Protein AF-A0A1V4MEI9-F1 (afdb_monomer_lite)

pLDDT: mean 86.92, std 9.14, range [39.12, 94.69]

Radius of gyration: 16.72 Å; chains: 1; bounding box: 39×23×55 Å

Secondary structure (DSSP, 8-state):
-EESS--SSHHHHHHHHHTTS-TT--S----EE---TTSHHHHHHHHHHHTT-GGGSPTTHHHHHHHTT--SS-HHHHHHHHHHH--SHHHHHHHHHHHHHHHHHHHHHHHHHHHHHHHHHGGGG--

Structure (mmCIF, N/CA/C/O backbone):
data_AF-A0A1V4MEI9-F1
#
_entry.id   AF-A0A1V4MEI9-F1
#
loop_
_atom_site.group_PDB
_atom_site.id
_atom_site.type_symbol
_atom_site.label_atom_id
_atom_site.label_alt_id
_atom_site.label_comp_id
_atom_site.label_asym_id
_atom_site.label_entity_id
_atom_site.label_seq_id
_atom_site.pdbx_PDB_ins_code
_atom_site.Cartn_x
_atom_site.Cartn_y
_atom_site.Cartn_z
_atom_site.occupancy
_atom_site.B_iso_or_equiv
_atom_site.auth_seq_id
_atom_site.auth_comp_id
_atom_site.auth_asym_id
_atom_site.auth_atom_id
_atom_site.pdbx_PDB_model_num
ATOM 1 N N . MET A 1 1 ? -18.440 -3.798 -2.222 1.00 89.50 1 MET A N 1
ATOM 2 C CA . MET A 1 1 ? -17.882 -2.695 -3.038 1.00 89.50 1 MET A CA 1
ATOM 3 C C . MET A 1 1 ? -16.981 -3.279 -4.098 1.00 89.50 1 MET A C 1
ATOM 5 O O . MET A 1 1 ? -16.295 -4.247 -3.810 1.00 89.50 1 MET A O 1
ATOM 9 N N . ILE A 1 2 ? -16.998 -2.709 -5.299 1.00 92.19 2 ILE A N 1
ATOM 10 C CA . ILE A 1 2 ? -16.114 -3.110 -6.394 1.00 92.19 2 ILE A CA 1
ATOM 11 C C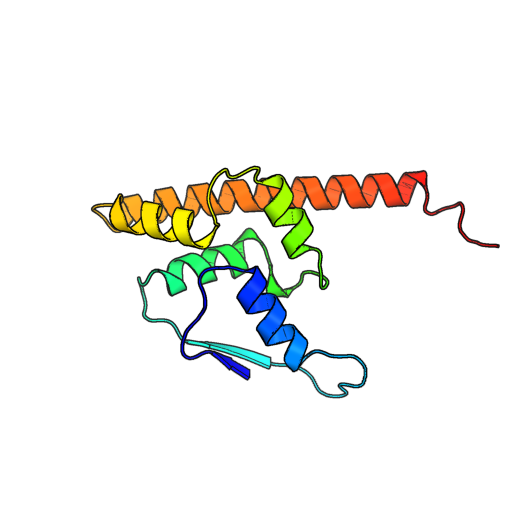 . ILE A 1 2 ? -15.307 -1.875 -6.790 1.00 92.19 2 ILE A C 1
ATOM 13 O O . ILE A 1 2 ? -15.900 -0.849 -7.121 1.00 92.19 2 ILE A O 1
ATOM 17 N N . ASN A 1 3 ? -13.982 -1.962 -6.717 1.00 90.50 3 ASN A N 1
ATOM 18 C CA . ASN A 1 3 ? -13.068 -0.951 -7.236 1.00 90.50 3 ASN A CA 1
ATOM 19 C C . ASN A 1 3 ? -12.655 -1.359 -8.655 1.00 90.50 3 ASN A C 1
ATOM 21 O O . ASN A 1 3 ? -12.015 -2.395 -8.824 1.00 90.50 3 ASN A O 1
ATOM 25 N N . TYR A 1 4 ? -13.039 -0.557 -9.651 1.00 89.50 4 TYR A N 1
ATOM 26 C CA . TYR A 1 4 ? -12.589 -0.714 -11.042 1.00 89.50 4 TYR A CA 1
ATOM 27 C C . TYR A 1 4 ? -11.212 -0.080 -11.272 1.00 89.50 4 TYR A C 1
ATOM 29 O O . TYR A 1 4 ? -10.439 -0.566 -12.087 1.00 89.50 4 TYR A O 1
ATOM 37 N N . ASP A 1 5 ? -10.923 0.990 -10.533 1.00 86.50 5 ASP A N 1
ATOM 38 C CA . ASP A 1 5 ? -9.627 1.643 -10.403 1.00 86.50 5 ASP A CA 1
ATOM 39 C C . ASP A 1 5 ? -9.206 1.608 -8.929 1.00 86.50 5 ASP A C 1
ATOM 41 O O . ASP A 1 5 ? -9.985 1.975 -8.035 1.00 86.50 5 ASP A O 1
ATOM 45 N N . LEU A 1 6 ? -7.976 1.177 -8.653 1.00 86.56 6 LEU A N 1
ATOM 46 C CA . LEU A 1 6 ? -7.422 1.256 -7.308 1.00 86.56 6 LEU A CA 1
ATOM 47 C C . LEU A 1 6 ? -6.497 2.472 -7.200 1.00 86.56 6 LEU A C 1
ATOM 49 O O . LEU A 1 6 ? -5.529 2.569 -7.953 1.00 86.56 6 LEU A O 1
ATOM 53 N N . PRO A 1 7 ? -6.733 3.393 -6.251 1.00 88.69 7 PRO A N 1
ATOM 54 C CA . PRO A 1 7 ? -5.791 4.467 -6.012 1.00 88.69 7 PRO A CA 1
ATOM 55 C C . PRO A 1 7 ? -4.511 3.883 -5.416 1.00 88.69 7 PRO A C 1
ATOM 57 O O . PRO A 1 7 ? -4.563 3.057 -4.510 1.00 88.69 7 PRO A O 1
ATOM 60 N N . TRP A 1 8 ? -3.358 4.358 -5.878 1.00 89.62 8 TRP A N 1
ATOM 61 C CA . TRP A 1 8 ? -2.068 3.844 -5.411 1.00 89.62 8 TRP A CA 1
ATOM 62 C C . TRP A 1 8 ? -1.764 4.225 -3.955 1.00 89.62 8 TRP A C 1
ATOM 64 O O . TRP A 1 8 ? -0.985 3.547 -3.298 1.00 89.62 8 TRP A O 1
ATOM 74 N N . ASN A 1 9 ? -2.396 5.285 -3.431 1.00 89.31 9 ASN A N 1
ATOM 75 C CA . ASN A 1 9 ? -2.242 5.720 -2.042 1.00 89.31 9 ASN A CA 1
ATOM 76 C C . ASN A 1 9 ? -3.168 4.922 -1.089 1.00 89.31 9 ASN A C 1
ATOM 78 O O . ASN A 1 9 ? -4.395 5.067 -1.190 1.00 89.31 9 ASN A O 1
ATOM 82 N N . PRO A 1 10 ? -2.615 4.178 -0.107 1.00 89.19 10 PRO A N 1
ATOM 83 C CA . PRO A 1 10 ? -3.373 3.393 0.873 1.00 89.19 10 PRO A CA 1
ATOM 84 C C . PRO A 1 10 ? -4.429 4.187 1.646 1.00 89.19 10 PRO A C 1
ATOM 86 O O . PRO A 1 10 ? -5.530 3.689 1.874 1.00 89.19 10 PRO A O 1
ATOM 89 N N . MET A 1 11 ? -4.147 5.452 1.974 1.00 89.31 11 MET A N 1
ATOM 90 C CA . MET A 1 11 ? -5.092 6.342 2.661 1.00 89.31 11 MET A CA 1
ATOM 91 C C . MET A 1 11 ? -6.382 6.534 1.873 1.00 89.31 11 MET A C 1
ATOM 93 O O . MET A 1 11 ? -7.478 6.520 2.431 1.00 89.31 11 MET A O 1
ATOM 97 N N . LYS A 1 12 ? -6.279 6.673 0.548 1.00 90.88 12 LYS A N 1
ATOM 98 C CA . LYS A 1 12 ? -7.463 6.820 -0.307 1.00 90.88 12 LYS A CA 1
ATOM 99 C C . LYS A 1 12 ? -8.285 5.530 -0.336 1.00 90.88 12 LYS A C 1
ATOM 101 O O . LYS A 1 12 ? -9.510 5.604 -0.429 1.00 90.88 12 LYS A O 1
ATOM 106 N N . ILE A 1 13 ? -7.637 4.366 -0.246 1.00 89.44 13 ILE A N 1
ATOM 107 C CA . ILE A 1 13 ? -8.318 3.067 -0.168 1.00 89.44 13 ILE A CA 1
ATOM 108 C C . ILE A 1 13 ? -9.070 2.952 1.162 1.00 89.44 13 ILE A C 1
ATOM 110 O O . ILE A 1 13 ? -10.270 2.677 1.152 1.00 89.44 13 ILE A O 1
ATOM 114 N N . GLU A 1 14 ? -8.407 3.232 2.286 1.00 89.00 14 GLU A N 1
ATOM 115 C CA . GLU A 1 14 ? -9.017 3.212 3.622 1.00 89.00 14 GLU A CA 1
ATOM 116 C C . GLU A 1 14 ? -10.246 4.124 3.688 1.00 89.00 14 GLU A C 1
ATOM 118 O O . GLU A 1 14 ? -11.329 3.700 4.090 1.00 89.00 14 GLU A O 1
ATOM 123 N N . GLN A 1 15 ? -10.121 5.354 3.187 1.00 89.25 15 GLN A N 1
ATOM 124 C CA . GLN A 1 15 ? -11.230 6.303 3.134 1.00 89.25 15 GLN A CA 1
ATOM 125 C C . GLN A 1 15 ? -12.401 5.796 2.283 1.00 89.25 15 GLN A C 1
ATOM 127 O O . GLN A 1 15 ? -13.557 6.026 2.643 1.00 89.25 15 GLN A O 1
ATOM 132 N N . ARG A 1 16 ? -12.145 5.106 1.158 1.00 90.81 16 ARG A N 1
ATOM 133 C CA . ARG A 1 16 ? -13.208 4.482 0.345 1.00 90.81 16 ARG A CA 1
ATOM 134 C C . ARG A 1 16 ? -13.922 3.383 1.139 1.00 90.81 16 ARG A C 1
ATOM 136 O O . ARG A 1 16 ? -15.152 3.354 1.143 1.00 90.81 16 ARG A O 1
ATOM 143 N N . ILE A 1 17 ? -13.178 2.534 1.848 1.00 88.62 17 ILE A N 1
ATOM 144 C CA . ILE A 1 17 ? -13.729 1.461 2.692 1.00 88.62 17 ILE A CA 1
ATOM 145 C C . ILE A 1 17 ? -14.554 2.039 3.849 1.00 88.62 17 ILE A C 1
ATOM 147 O O . ILE A 1 17 ? -15.676 1.591 4.092 1.00 88.62 17 ILE A O 1
ATOM 151 N N . GLY A 1 18 ? -14.069 3.097 4.502 1.00 89.06 18 GLY A N 1
ATOM 152 C CA . GLY A 1 18 ? -14.768 3.763 5.604 1.00 89.06 18 GLY A CA 1
ATOM 153 C C . GLY A 1 18 ? -16.142 4.338 5.230 1.00 89.06 18 GLY A C 1
ATOM 154 O O . GLY A 1 18 ? -16.997 4.508 6.096 1.00 89.06 18 GLY A O 1
ATOM 155 N N . ARG A 1 19 ? -16.422 4.580 3.938 1.00 90.62 19 ARG A N 1
ATOM 156 C CA . ARG A 1 19 ? -17.753 5.037 3.482 1.00 90.62 19 ARG A CA 1
ATOM 157 C C . ARG A 1 19 ? -18.839 3.976 3.646 1.00 90.62 19 ARG A C 1
ATOM 159 O O . ARG A 1 19 ? -20.009 4.325 3.802 1.00 90.62 19 ARG A O 1
ATOM 166 N N . ILE A 1 20 ? -18.466 2.699 3.585 1.00 90.19 20 ILE A N 1
ATOM 167 C CA . ILE A 1 20 ? -19.398 1.562 3.638 1.00 90.19 20 ILE A CA 1
ATOM 168 C C . ILE A 1 20 ? -19.254 0.747 4.928 1.00 90.19 20 ILE A C 1
ATOM 170 O O . ILE A 1 20 ? -20.241 0.172 5.394 1.00 90.19 20 ILE A O 1
ATOM 174 N N . HIS A 1 21 ? -18.054 0.732 5.516 1.00 87.75 21 HIS A N 1
ATOM 175 C CA . HIS A 1 21 ? -17.741 0.067 6.774 1.00 87.75 21 HIS A CA 1
ATOM 176 C C . HIS A 1 21 ? -17.781 1.087 7.919 1.00 87.75 21 HIS A C 1
ATOM 178 O O . HIS A 1 21 ? -16.766 1.642 8.328 1.00 87.75 21 HIS A O 1
ATOM 184 N N . ARG A 1 22 ? -18.999 1.383 8.388 1.00 87.56 22 ARG A N 1
ATOM 185 C CA . ARG A 1 22 ? -19.285 2.399 9.415 1.00 87.56 22 ARG A CA 1
ATOM 186 C C . ARG A 1 22 ? -20.125 1.836 10.556 1.00 87.56 22 ARG A C 1
ATOM 188 O O . ARG A 1 22 ? -20.813 0.829 10.385 1.00 87.56 22 ARG A O 1
ATOM 195 N N . ILE A 1 23 ? -20.134 2.543 11.688 1.00 87.00 23 ILE A N 1
ATOM 196 C CA . ILE A 1 23 ? -20.978 2.219 12.847 1.00 87.00 23 ILE A CA 1
ATOM 197 C C . ILE A 1 23 ? -22.443 2.093 12.406 1.00 87.00 23 ILE A C 1
ATOM 199 O O . ILE A 1 23 ? -22.973 2.949 11.695 1.00 87.00 23 ILE A O 1
ATOM 203 N N . GLY A 1 24 ? -23.088 1.003 12.822 1.00 89.56 24 GLY A N 1
ATOM 204 C CA . GLY A 1 24 ? -24.469 0.681 12.461 1.00 89.56 24 GLY A CA 1
ATOM 205 C C . GLY A 1 24 ? -24.624 -0.150 11.184 1.00 89.56 24 GLY A C 1
ATOM 206 O O . GLY A 1 24 ? -25.748 -0.539 10.866 1.00 89.56 24 GLY A O 1
ATOM 207 N N . GLN A 1 25 ? -23.535 -0.466 10.474 1.00 89.69 25 GLN A N 1
ATOM 208 C CA . GLN A 1 25 ? -23.548 -1.506 9.446 1.00 89.69 25 GLN A CA 1
ATOM 209 C C . GLN A 1 25 ? -23.796 -2.874 10.101 1.00 89.69 25 GLN A C 1
ATOM 211 O O . GLN A 1 25 ? -23.136 -3.225 11.074 1.00 89.69 25 GLN A O 1
ATOM 216 N N . LYS A 1 26 ? -24.764 -3.634 9.580 1.00 92.69 26 LYS A N 1
ATOM 217 C CA . LYS A 1 26 ? -25.190 -4.934 10.138 1.00 92.69 26 LYS A CA 1
ATOM 218 C C . LYS A 1 26 ? -24.809 -6.126 9.264 1.00 92.69 26 LYS A C 1
ATOM 220 O O . LYS A 1 26 ? -24.981 -7.264 9.687 1.00 92.69 26 LYS A O 1
ATOM 225 N N . HIS A 1 27 ? -24.339 -5.864 8.050 1.00 92.19 27 HIS A N 1
ATOM 226 C CA . HIS A 1 27 ? -23.974 -6.885 7.080 1.00 92.19 27 HIS A CA 1
ATOM 227 C C . HIS A 1 27 ? -22.467 -6.909 6.856 1.00 92.19 27 HIS A C 1
ATOM 229 O O . HIS A 1 27 ? -21.790 -5.889 6.997 1.00 92.19 27 HIS A O 1
ATOM 235 N N . GLU A 1 28 ? -21.967 -8.078 6.471 1.00 89.38 28 GLU A N 1
ATOM 236 C CA . GLU A 1 28 ? -20.576 -8.250 6.079 1.00 89.38 28 GLU A CA 1
ATOM 237 C C . GLU A 1 28 ? -20.242 -7.368 4.867 1.00 89.38 28 GLU A C 1
ATOM 239 O O . GLU A 1 28 ? -21.004 -7.275 3.899 1.00 89.38 28 GLU A O 1
ATOM 244 N N . VAL A 1 29 ? -19.098 -6.687 4.933 1.00 88.56 29 VAL A N 1
ATOM 245 C CA . VAL A 1 29 ? -18.626 -5.795 3.874 1.00 88.56 29 VAL A CA 1
ATOM 246 C C . VAL A 1 29 ? -17.601 -6.537 3.025 1.00 88.56 29 VAL A C 1
ATOM 248 O O . VAL A 1 29 ? -16.450 -6.679 3.418 1.00 88.56 29 VAL A O 1
ATOM 251 N N . SER A 1 30 ? -17.994 -6.957 1.823 1.00 90.06 30 SER A N 1
ATOM 252 C CA . SER A 1 30 ? -17.063 -7.540 0.847 1.00 90.06 30 SER A CA 1
ATOM 253 C C . SER A 1 30 ? -16.499 -6.470 -0.092 1.00 90.06 30 SER A C 1
ATOM 255 O O . SER A 1 30 ? -17.243 -5.625 -0.613 1.00 90.06 30 SER A O 1
ATOM 257 N N . ILE A 1 31 ? -15.191 -6.510 -0.344 1.00 88.69 31 ILE A N 1
ATOM 258 C CA . ILE A 1 31 ? -14.477 -5.582 -1.230 1.00 88.69 31 ILE A CA 1
ATOM 259 C C . ILE A 1 31 ? -13.799 -6.390 -2.334 1.00 88.69 31 ILE A C 1
ATOM 261 O O . ILE A 1 31 ? -13.041 -7.310 -2.054 1.00 88.69 31 ILE A O 1
ATOM 265 N N . PHE A 1 32 ? -14.056 -6.019 -3.584 1.00 90.19 32 PHE A N 1
ATOM 266 C CA . PHE A 1 32 ? -13.433 -6.613 -4.760 1.00 90.19 32 PHE A CA 1
ATOM 267 C C . PHE A 1 32 ? -12.598 -5.543 -5.459 1.00 90.19 32 PHE A C 1
ATOM 269 O O . PHE A 1 32 ? -13.124 -4.480 -5.792 1.00 90.19 32 PHE A O 1
ATOM 276 N N . ASN A 1 33 ? -11.311 -5.808 -5.673 1.00 89.38 33 ASN A N 1
ATOM 277 C CA . ASN A 1 33 ? -10.415 -4.923 -6.414 1.00 89.38 33 ASN A CA 1
ATOM 278 C C . ASN A 1 33 ? -10.131 -5.545 -7.778 1.00 89.38 33 ASN A C 1
ATOM 280 O O . ASN A 1 33 ? -9.675 -6.683 -7.848 1.00 89.38 33 ASN A O 1
ATOM 284 N N . LEU A 1 34 ? -10.427 -4.809 -8.844 1.00 91.06 34 LEU A N 1
ATOM 285 C CA . LEU A 1 34 ? -10.099 -5.200 -10.206 1.00 91.06 34 LEU A CA 1
ATOM 286 C C . LEU A 1 34 ? -8.836 -4.448 -10.625 1.00 91.06 34 LEU A C 1
ATOM 288 O O . LEU A 1 34 ? -8.772 -3.226 -10.513 1.00 91.06 34 LEU A O 1
ATOM 292 N N . CYS A 1 35 ? -7.836 -5.181 -11.099 1.00 90.81 35 CYS A N 1
ATOM 293 C CA . CYS A 1 35 ? -6.602 -4.635 -11.652 1.00 90.81 35 CYS A CA 1
ATOM 294 C C . CYS A 1 35 ? -6.200 -5.428 -12.898 1.00 90.81 35 CYS A C 1
ATOM 296 O O . CYS A 1 35 ? -6.593 -6.585 -13.070 1.00 90.81 35 CYS A O 1
ATOM 298 N N . ALA A 1 36 ? -5.432 -4.795 -13.784 1.00 91.75 36 ALA A N 1
ATOM 299 C CA . ALA A 1 36 ? -4.826 -5.493 -14.907 1.00 91.75 36 ALA A CA 1
ATOM 300 C C . ALA A 1 36 ? -3.544 -6.183 -14.428 1.00 91.75 36 ALA A C 1
ATOM 302 O O . ALA A 1 36 ? -2.736 -5.571 -13.735 1.00 91.75 36 ALA A O 1
ATOM 303 N N . ALA A 1 37 ? -3.356 -7.451 -14.795 1.00 91.25 37 ALA A N 1
ATOM 304 C CA . ALA A 1 37 ? -2.163 -8.196 -14.407 1.00 91.25 37 ALA A CA 1
ATOM 305 C C . ALA A 1 37 ? -0.891 -7.477 -14.881 1.00 91.25 37 ALA A C 1
ATOM 307 O O . ALA A 1 37 ? -0.807 -7.040 -16.032 1.00 91.25 37 ALA A O 1
ATOM 308 N N . GLY A 1 38 ? 0.085 -7.356 -13.984 1.00 89.50 38 GLY A N 1
ATOM 309 C CA . GLY A 1 38 ? 1.338 -6.658 -14.240 1.00 89.50 38 GLY A CA 1
ATOM 310 C C . GLY A 1 38 ? 1.228 -5.134 -14.290 1.00 89.50 38 GLY A C 1
ATOM 311 O O . GLY A 1 38 ? 2.208 -4.512 -14.677 1.00 89.50 38 GLY A O 1
ATOM 312 N N . SER A 1 39 ? 0.094 -4.515 -13.929 1.00 92.19 39 SER A N 1
ATOM 313 C CA . SER A 1 39 ? -0.021 -3.052 -13.799 1.00 92.19 39 SER A CA 1
ATOM 314 C C . SER A 1 39 ? 0.500 -2.545 -12.451 1.00 92.19 39 SER A C 1
ATOM 316 O O . SER A 1 39 ? 0.737 -3.326 -11.531 1.00 92.19 39 SER A O 1
ATOM 318 N N . ILE A 1 40 ? 0.640 -1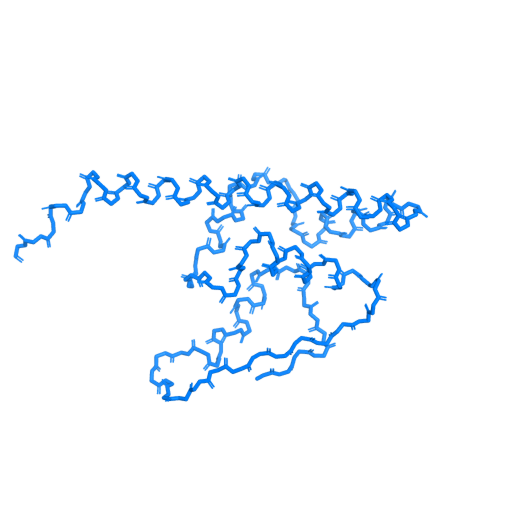.222 -12.300 1.00 92.94 40 ILE A N 1
ATOM 319 C CA . ILE A 1 40 ? 1.021 -0.592 -11.021 1.00 92.94 40 ILE A CA 1
ATOM 320 C C . ILE A 1 40 ? 0.084 -1.046 -9.895 1.00 92.94 40 ILE A C 1
ATOM 322 O O . ILE A 1 40 ? 0.539 -1.399 -8.809 1.00 92.94 40 ILE A O 1
ATOM 326 N N . GLU A 1 41 ? -1.223 -1.071 -10.159 1.00 92.44 41 GLU A N 1
ATOM 327 C CA . GLU A 1 41 ? -2.243 -1.479 -9.194 1.00 92.44 41 GLU A CA 1
ATOM 328 C C . GLU A 1 41 ? -2.057 -2.924 -8.724 1.00 92.44 41 GLU A C 1
ATOM 330 O O . GLU A 1 41 ? -2.281 -3.192 -7.547 1.00 92.44 41 GLU A O 1
ATOM 335 N N . ASP A 1 42 ? -1.625 -3.832 -9.604 1.00 92.19 42 ASP A N 1
ATOM 336 C CA . ASP A 1 42 ? -1.357 -5.236 -9.266 1.00 92.19 42 ASP A CA 1
ATOM 337 C C . ASP A 1 42 ? -0.202 -5.348 -8.255 1.00 92.19 42 ASP A C 1
ATOM 339 O O . ASP A 1 42 ? -0.352 -5.943 -7.185 1.00 92.19 42 ASP A O 1
ATOM 343 N N . TYR A 1 43 ? 0.915 -4.653 -8.510 1.00 92.00 43 TYR A N 1
ATOM 344 C CA . TYR A 1 43 ? 2.043 -4.594 -7.568 1.00 92.00 43 TYR A CA 1
ATOM 345 C C . TYR A 1 43 ? 1.659 -3.950 -6.229 1.00 92.00 43 TYR A C 1
ATOM 347 O O . TYR A 1 43 ? 2.090 -4.406 -5.165 1.00 92.00 43 TYR A O 1
ATOM 355 N N . ILE A 1 44 ? 0.845 -2.890 -6.260 1.00 90.75 44 ILE A N 1
ATOM 356 C CA . ILE A 1 44 ? 0.348 -2.243 -5.043 1.00 90.75 44 ILE A CA 1
ATOM 357 C C . ILE A 1 44 ? -0.547 -3.188 -4.254 1.00 90.75 44 ILE A C 1
ATOM 359 O O . ILE A 1 44 ? -0.333 -3.347 -3.052 1.00 90.75 44 ILE A O 1
ATOM 363 N N . LEU A 1 45 ? -1.508 -3.846 -4.902 1.00 90.19 45 LEU A N 1
ATOM 364 C CA . LEU A 1 45 ? -2.377 -4.813 -4.241 1.00 90.19 45 LEU A CA 1
ATOM 365 C C . LEU A 1 45 ? -1.570 -5.927 -3.596 1.00 90.19 45 LEU A C 1
ATOM 367 O O . LEU A 1 45 ? -1.819 -6.237 -2.435 1.00 90.19 45 LEU A O 1
ATOM 371 N N . GLU A 1 46 ? -0.565 -6.463 -4.288 1.00 89.38 46 GLU A N 1
ATOM 372 C CA . GLU A 1 46 ? 0.280 -7.508 -3.722 1.00 89.38 46 GLU A CA 1
ATOM 373 C C . GLU A 1 46 ? 0.994 -7.045 -2.441 1.00 89.38 46 GLU A C 1
ATOM 375 O O . GLU A 1 46 ? 1.062 -7.791 -1.460 1.00 89.38 46 GLU A O 1
ATOM 380 N N . ILE A 1 47 ? 1.504 -5.810 -2.406 1.00 88.62 47 ILE A N 1
ATOM 381 C CA . ILE A 1 47 ? 2.143 -5.257 -1.206 1.00 88.62 47 ILE A CA 1
ATOM 382 C C . ILE A 1 47 ? 1.125 -5.053 -0.081 1.00 88.62 47 ILE A C 1
ATOM 384 O O . ILE A 1 47 ? 1.372 -5.475 1.055 1.00 88.62 47 ILE A O 1
ATOM 388 N N . LEU A 1 48 ? 0.013 -4.376 -0.372 1.00 85.75 48 LEU A N 1
ATOM 389 C CA . LEU A 1 48 ? -0.977 -3.998 0.638 1.00 85.75 48 LEU A CA 1
ATOM 390 C C . LEU A 1 48 ? -1.661 -5.223 1.243 1.00 85.75 48 LEU A C 1
ATOM 392 O O . LEU A 1 48 ? -1.855 -5.265 2.458 1.00 85.75 48 LEU A O 1
ATOM 396 N N . ASP A 1 49 ? -1.953 -6.223 0.416 1.00 86.25 49 ASP A N 1
ATOM 397 C CA . ASP A 1 49 ? -2.504 -7.505 0.835 1.00 86.25 49 ASP A CA 1
ATOM 398 C C . ASP A 1 49 ? -1.440 -8.341 1.559 1.00 86.25 49 ASP A C 1
ATOM 400 O O . ASP A 1 49 ? -1.481 -8.482 2.777 1.00 86.25 49 ASP A O 1
ATOM 404 N N . ARG A 1 50 ? -0.402 -8.812 0.856 1.00 79.06 50 ARG A N 1
ATOM 405 C CA . ARG A 1 50 ? 0.494 -9.860 1.380 1.00 79.06 50 ARG A CA 1
ATOM 406 C C . ARG A 1 50 ? 1.522 -9.388 2.397 1.00 79.06 50 ARG A C 1
ATOM 408 O O . ARG A 1 50 ? 2.075 -10.211 3.130 1.00 79.06 50 ARG A O 1
ATOM 415 N N . LYS A 1 51 ? 1.920 -8.112 2.371 1.00 75.31 51 LYS A N 1
ATOM 416 C CA . LYS A 1 51 ? 3.003 -7.608 3.241 1.00 75.31 51 LYS A CA 1
ATOM 417 C C . LYS A 1 51 ? 2.482 -6.800 4.407 1.00 75.31 51 LYS A C 1
ATOM 419 O O . LYS A 1 51 ? 3.092 -6.841 5.473 1.00 75.31 51 LYS A O 1
ATOM 424 N N . ILE A 1 52 ? 1.394 -6.068 4.213 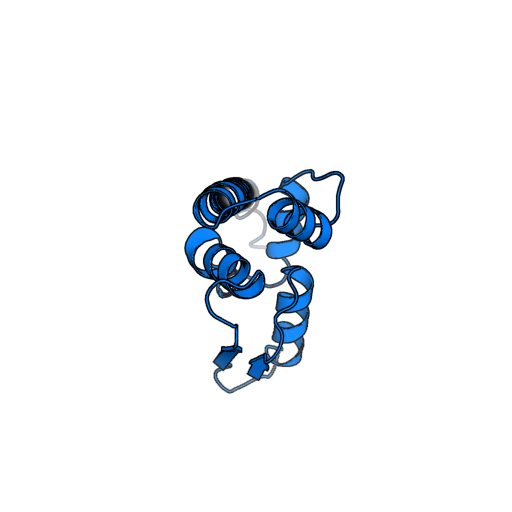1.00 76.88 52 ILE A N 1
ATOM 425 C CA . ILE A 1 52 ? 0.874 -5.159 5.233 1.00 76.88 52 ILE A CA 1
ATOM 426 C C . ILE A 1 52 ? -0.375 -5.731 5.896 1.00 76.88 52 ILE A C 1
ATOM 428 O O . ILE A 1 52 ? -0.646 -5.336 7.029 1.00 76.88 52 ILE A O 1
ATOM 432 N N . ASN A 1 53 ? -1.071 -6.696 5.277 1.00 82.56 53 ASN A N 1
ATOM 433 C CA . ASN A 1 53 ? -2.432 -7.082 5.662 1.00 82.56 53 ASN A CA 1
ATOM 434 C C . ASN A 1 53 ? -3.277 -5.829 5.910 1.00 82.56 53 ASN A C 1
ATOM 436 O O . ASN A 1 53 ? -3.959 -5.699 6.922 1.00 82.56 53 ASN A O 1
ATOM 440 N N . MET A 1 54 ? -3.160 -4.849 5.012 1.00 80.06 54 MET A N 1
ATOM 441 C CA . MET A 1 54 ? -3.725 -3.521 5.227 1.00 80.06 54 MET A CA 1
ATOM 442 C C . MET A 1 54 ? -5.237 -3.593 5.467 1.00 80.06 54 MET A C 1
ATOM 444 O O . MET A 1 54 ? -5.774 -2.823 6.254 1.00 80.06 54 MET A O 1
ATOM 448 N N . PHE A 1 55 ? -5.915 -4.537 4.814 1.00 70.88 55 PHE A N 1
ATOM 449 C CA . PHE A 1 55 ? -7.356 -4.733 4.938 1.00 70.88 55 PHE A CA 1
ATOM 450 C C . PHE A 1 55 ? -7.799 -5.287 6.304 1.00 70.88 55 PHE A C 1
ATOM 452 O O . PHE A 1 55 ? -8.988 -5.241 6.603 1.00 70.88 55 PHE A O 1
ATOM 459 N N . GLU A 1 56 ? -6.870 -5.773 7.132 1.00 75.75 56 GLU A N 1
ATOM 460 C CA . GLU A 1 56 ? -7.128 -6.241 8.502 1.00 75.75 56 GLU A CA 1
ATOM 461 C C . GLU A 1 56 ? -6.815 -5.171 9.563 1.00 75.75 56 GLU A C 1
ATOM 463 O O . GLU A 1 56 ? -7.113 -5.369 10.740 1.00 75.75 56 GLU A O 1
ATOM 468 N N . LEU A 1 57 ? -6.204 -4.048 9.170 1.00 76.31 57 LEU A N 1
ATOM 469 C CA . LEU A 1 57 ? -5.834 -2.980 10.096 1.00 76.31 57 LEU A CA 1
ATOM 470 C C . LEU A 1 57 ? -7.062 -2.221 10.606 1.00 76.31 57 LEU A C 1
ATOM 472 O O . LEU A 1 57 ? -8.057 -2.040 9.897 1.00 76.31 57 LEU A O 1
ATOM 476 N N . VAL A 1 58 ? -6.967 -1.728 11.842 1.00 75.88 58 VAL A N 1
ATOM 477 C CA . VAL A 1 58 ? -7.989 -0.840 12.404 1.00 75.88 58 VAL A CA 1
ATOM 478 C C . VAL A 1 58 ? -7.890 0.531 11.727 1.00 75.88 58 VAL A C 1
ATOM 480 O O . VAL A 1 58 ? -6.805 0.989 11.366 1.00 75.88 58 VAL A O 1
ATOM 483 N N . ILE A 1 59 ? -9.036 1.202 11.569 1.00 76.12 59 ILE A N 1
ATOM 484 C CA . ILE A 1 59 ? -9.105 2.546 10.979 1.00 76.12 59 ILE A CA 1
ATOM 485 C C . ILE A 1 59 ? -8.137 3.493 11.705 1.00 76.12 59 ILE A C 1
ATOM 487 O O . ILE A 1 59 ? -8.181 3.616 12.929 1.00 76.12 59 ILE A O 1
ATOM 491 N N . GLY A 1 60 ? -7.294 4.182 10.933 1.00 80.12 60 GLY A N 1
ATOM 492 C CA . GLY A 1 60 ? -6.300 5.144 11.413 1.00 80.12 60 GLY A CA 1
ATOM 493 C C . GLY A 1 60 ? -4.911 4.550 11.666 1.00 80.12 60 GLY A C 1
ATOM 494 O O . GLY A 1 60 ? -3.932 5.294 11.727 1.00 80.12 60 GLY A O 1
ATOM 495 N N . GLU A 1 61 ? -4.768 3.224 11.745 1.00 87.38 61 GLU A N 1
ATOM 496 C CA . GLU A 1 61 ? -3.448 2.597 11.899 1.00 87.38 61 GLU A CA 1
ATOM 497 C C . GLU A 1 61 ? -2.583 2.786 10.650 1.00 87.38 61 GLU A C 1
ATOM 499 O O . GLU A 1 61 ? -1.362 2.909 10.754 1.00 87.38 61 GLU A O 1
ATOM 504 N N . ILE A 1 62 ? -3.202 2.869 9.468 1.00 87.69 62 ILE A N 1
ATOM 505 C CA . ILE A 1 62 ? -2.480 3.049 8.205 1.00 87.69 62 ILE A CA 1
ATOM 506 C C . ILE A 1 62 ? -1.734 4.391 8.203 1.00 87.69 62 ILE A C 1
ATOM 508 O O . ILE A 1 62 ? -0.575 4.428 7.793 1.00 87.69 62 ILE A O 1
ATOM 512 N N . ASP A 1 63 ? -2.329 5.469 8.720 1.00 88.19 63 ASP A N 1
ATOM 513 C CA . ASP A 1 63 ? -1.680 6.787 8.788 1.00 88.19 63 ASP A CA 1
ATOM 514 C C . ASP A 1 63 ? -0.438 6.746 9.691 1.00 88.19 63 ASP A C 1
ATOM 516 O O . ASP A 1 63 ? 0.658 7.162 9.310 1.00 88.19 63 ASP A O 1
ATOM 520 N N . MET A 1 64 ? -0.562 6.094 10.851 1.00 88.88 64 MET A N 1
ATOM 521 C CA . MET A 1 64 ? 0.546 5.901 11.793 1.00 88.88 64 MET A CA 1
ATOM 522 C C . MET A 1 64 ? 1.687 5.064 11.201 1.00 88.88 64 MET A C 1
ATOM 524 O O . MET A 1 64 ? 2.861 5.281 11.521 1.00 88.88 64 MET A O 1
ATOM 528 N N . ILE A 1 65 ? 1.363 4.094 10.344 1.00 88.94 65 ILE A N 1
ATOM 529 C CA . ILE A 1 65 ? 2.349 3.271 9.637 1.00 88.94 65 ILE A CA 1
ATOM 530 C C . ILE A 1 65 ? 3.050 4.092 8.556 1.00 88.94 65 ILE A C 1
ATOM 532 O O . ILE A 1 65 ? 4.281 4.076 8.487 1.00 88.94 65 ILE A O 1
ATOM 536 N N . LEU A 1 66 ? 2.297 4.825 7.733 1.00 88.00 66 LEU A N 1
ATOM 537 C CA . LEU A 1 66 ? 2.861 5.657 6.671 1.00 88.00 66 LEU A CA 1
ATOM 538 C C . LEU A 1 66 ? 3.739 6.777 7.242 1.00 88.00 66 LEU A C 1
ATOM 540 O O . LEU A 1 66 ? 4.856 6.971 6.763 1.00 88.00 66 LEU A O 1
ATOM 544 N N . GLY A 1 67 ? 3.326 7.424 8.336 1.00 87.56 67 GLY A N 1
ATOM 545 C CA . GLY A 1 67 ? 4.129 8.441 9.024 1.00 87.56 67 GLY A CA 1
ATOM 546 C C . GLY A 1 67 ? 5.493 7.930 9.514 1.00 87.56 67 GLY A C 1
ATOM 547 O O . GLY A 1 67 ? 6.462 8.688 9.594 1.00 87.56 67 GLY A O 1
ATOM 548 N N . ARG A 1 68 ? 5.630 6.622 9.781 1.00 87.88 68 ARG A N 1
ATOM 549 C CA . ARG A 1 68 ? 6.909 6.001 10.174 1.00 87.88 68 ARG A CA 1
ATOM 550 C C . ARG A 1 68 ? 7.865 5.756 9.011 1.00 87.88 68 ARG A C 1
ATOM 552 O O . ARG A 1 68 ? 9.047 5.523 9.267 1.00 87.88 68 ARG A O 1
ATOM 559 N N . LEU A 1 69 ? 7.402 5.805 7.762 1.00 83.94 69 LEU A N 1
ATOM 560 C CA . LEU A 1 69 ? 8.284 5.648 6.604 1.00 83.94 69 LEU A CA 1
ATOM 561 C C . LEU A 1 69 ? 9.233 6.834 6.405 1.00 83.94 69 LEU A C 1
ATOM 563 O O . LEU A 1 69 ? 10.258 6.644 5.749 1.00 83.94 69 LEU A O 1
ATOM 567 N N . LYS A 1 70 ? 8.928 8.004 6.998 1.00 71.19 70 LYS A N 1
ATOM 568 C CA . LYS A 1 70 ? 9.702 9.252 6.863 1.00 71.19 70 LYS A CA 1
ATOM 569 C C . LYS A 1 70 ? 10.089 9.535 5.405 1.00 71.19 70 LYS A C 1
ATOM 571 O O . LYS A 1 70 ? 11.255 9.796 5.116 1.00 71.19 70 LYS A O 1
ATOM 576 N N . GLU A 1 71 ? 9.140 9.406 4.481 1.00 74.06 71 GLU A N 1
ATOM 577 C CA . GLU A 1 71 ? 9.393 9.773 3.088 1.00 74.06 71 GLU A CA 1
ATOM 578 C C . GLU A 1 71 ? 9.29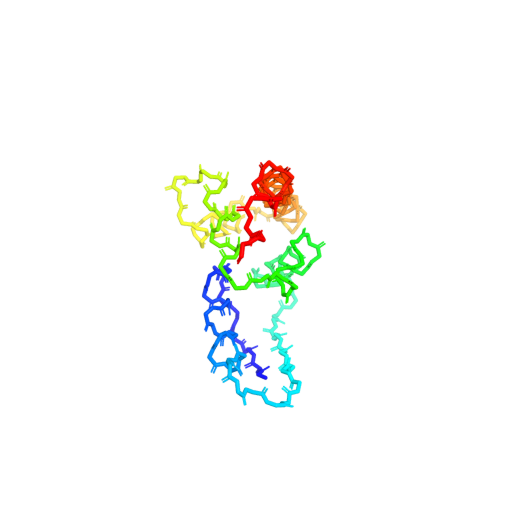5 11.288 2.919 1.00 74.06 71 GLU A C 1
ATOM 580 O O . GLU A 1 71 ? 8.420 11.928 3.498 1.00 74.06 71 GLU A O 1
ATOM 585 N N . GLU A 1 72 ? 10.200 11.854 2.123 1.00 71.81 72 GLU A N 1
ATOM 586 C CA . GLU A 1 72 ? 10.123 13.261 1.711 1.00 71.81 72 GLU A CA 1
ATOM 587 C C . GLU A 1 72 ? 9.041 13.484 0.643 1.00 71.81 72 GLU A C 1
ATOM 589 O O . GLU A 1 72 ? 8.576 14.607 0.461 1.00 71.81 72 GLU A O 1
ATOM 594 N N . LYS A 1 73 ? 8.634 12.411 -0.047 1.00 81.88 73 LYS A N 1
ATOM 595 C CA . LYS A 1 73 ? 7.676 12.411 -1.155 1.00 81.88 73 LYS A CA 1
ATOM 596 C C . LYS A 1 73 ? 6.340 11.789 -0.754 1.00 81.88 73 LYS A C 1
ATOM 598 O O . LYS A 1 73 ? 6.271 10.990 0.181 1.00 81.88 73 LYS A O 1
ATOM 603 N N . ASP A 1 74 ? 5.281 12.132 -1.491 1.00 87.81 74 ASP A N 1
ATOM 604 C CA . ASP A 1 74 ? 3.991 11.441 -1.368 1.00 87.81 74 ASP A CA 1
ATOM 605 C C . ASP A 1 74 ? 4.126 9.977 -1.804 1.00 87.81 74 ASP A C 1
ATOM 607 O O . ASP A 1 74 ? 4.835 9.658 -2.758 1.00 87.81 74 ASP A O 1
ATOM 611 N N . PHE A 1 75 ? 3.372 9.087 -1.156 1.00 88.94 75 PHE A N 1
ATOM 612 C CA . PHE A 1 75 ? 3.399 7.659 -1.470 1.00 88.94 75 PHE A CA 1
ATOM 613 C C . PHE A 1 75 ? 3.123 7.374 -2.954 1.00 88.94 75 PHE A C 1
ATOM 615 O O . PHE A 1 75 ? 3.757 6.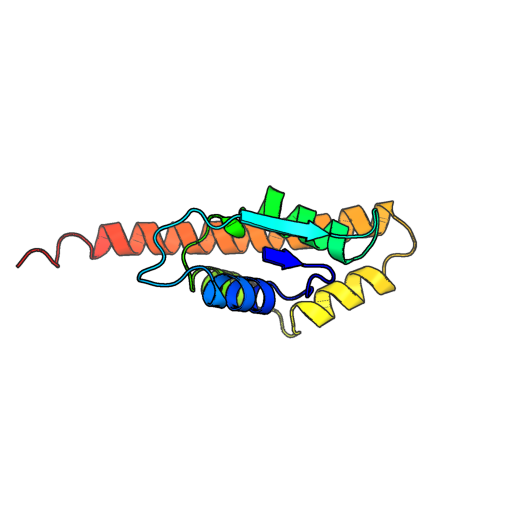508 -3.550 1.00 88.94 75 PHE A O 1
ATOM 622 N N . SER A 1 76 ? 2.188 8.106 -3.569 1.00 91.50 76 SER A N 1
ATOM 623 C CA . SER A 1 76 ? 1.842 7.919 -4.983 1.00 91.50 76 SER A CA 1
ATOM 624 C C . SER A 1 76 ? 3.002 8.306 -5.903 1.00 91.50 76 SER A C 1
ATOM 626 O O . SER A 1 76 ? 3.177 7.678 -6.943 1.00 91.50 76 SER A O 1
ATOM 628 N N . GLU A 1 77 ? 3.792 9.313 -5.517 1.00 91.56 77 GLU A N 1
ATOM 629 C CA . GLU A 1 77 ? 4.984 9.748 -6.250 1.00 91.56 77 GLU A CA 1
ATOM 630 C C . GLU A 1 77 ? 6.089 8.694 -6.149 1.00 91.56 77 GLU A C 1
ATOM 632 O O . GLU A 1 77 ? 6.617 8.272 -7.169 1.00 91.56 77 GLU A O 1
ATOM 637 N N . THR A 1 78 ? 6.348 8.161 -4.951 1.00 91.81 78 THR A N 1
ATOM 638 C CA . THR A 1 78 ? 7.299 7.052 -4.758 1.00 91.81 78 THR A CA 1
ATOM 639 C C . THR A 1 78 ? 6.948 5.837 -5.623 1.00 91.81 78 THR A C 1
ATOM 641 O O . THR A 1 78 ? 7.823 5.202 -6.211 1.00 91.81 78 THR A O 1
ATOM 644 N N . VAL A 1 79 ? 5.661 5.497 -5.714 1.00 93.25 79 VAL A N 1
ATOM 645 C CA . VAL A 1 79 ? 5.170 4.391 -6.549 1.00 93.25 79 VAL A CA 1
ATOM 646 C C . VAL A 1 79 ? 5.360 4.679 -8.036 1.00 93.25 79 VAL A C 1
ATOM 648 O O . VAL A 1 79 ? 5.779 3.792 -8.782 1.00 93.25 79 VAL A O 1
ATOM 651 N N . TYR A 1 80 ? 5.063 5.907 -8.459 1.00 93.56 80 TYR A N 1
ATOM 652 C CA . TYR A 1 80 ? 5.246 6.345 -9.838 1.00 93.56 80 TYR A CA 1
ATOM 653 C C . TYR A 1 80 ? 6.721 6.312 -10.254 1.00 93.56 80 TYR A C 1
ATOM 655 O O . TYR A 1 80 ? 7.041 5.760 -11.305 1.00 93.56 80 TYR A O 1
ATOM 663 N N . ASP A 1 81 ? 7.614 6.822 -9.406 1.00 93.31 81 ASP A N 1
ATOM 664 C CA . ASP A 1 81 ? 9.059 6.833 -9.644 1.00 93.31 81 ASP A CA 1
ATOM 665 C C . ASP A 1 81 ? 9.596 5.403 -9.786 1.00 93.31 81 ASP A C 1
ATOM 667 O O . ASP A 1 81 ? 10.255 5.083 -10.771 1.00 93.31 81 ASP A O 1
ATOM 671 N N . ILE A 1 82 ? 9.220 4.494 -8.873 1.00 93.94 82 ILE A N 1
ATOM 672 C CA . ILE A 1 82 ? 9.585 3.070 -8.975 1.00 93.94 82 ILE A CA 1
ATOM 673 C C . ILE A 1 82 ? 9.158 2.486 -10.324 1.00 93.94 82 ILE A C 1
ATOM 675 O O . ILE A 1 82 ? 9.909 1.719 -10.931 1.00 93.94 82 ILE A O 1
ATOM 679 N N . TRP A 1 83 ? 7.949 2.811 -10.777 1.00 94.19 83 TRP A N 1
ATOM 680 C CA . TRP A 1 83 ? 7.420 2.288 -12.028 1.00 94.19 83 TRP A CA 1
ATOM 681 C C . TRP A 1 83 ? 8.186 2.803 -13.250 1.00 94.19 83 TRP A C 1
ATOM 683 O O . TRP A 1 83 ? 8.517 2.011 -14.132 1.00 94.19 83 TRP A O 1
ATOM 693 N N . ILE A 1 84 ? 8.470 4.107 -13.299 1.00 94.25 84 ILE A N 1
ATOM 694 C CA . ILE A 1 84 ? 9.160 4.759 -14.420 1.00 94.25 84 ILE A CA 1
ATOM 695 C C . ILE A 1 84 ? 10.646 4.392 -14.474 1.00 94.25 84 ILE A C 1
ATOM 697 O O . ILE A 1 84 ? 11.176 4.177 -15.564 1.00 94.25 84 ILE A O 1
ATOM 701 N N . ASP A 1 85 ? 11.303 4.273 -13.321 1.00 94.56 85 ASP A N 1
ATOM 702 C CA . ASP A 1 85 ? 12.744 4.012 -13.238 1.00 94.56 85 ASP A CA 1
ATOM 703 C C . ASP A 1 85 ? 13.107 2.535 -13.465 1.00 94.56 85 ASP A C 1
ATOM 705 O O . ASP A 1 85 ? 14.274 2.197 -13.670 1.00 94.56 85 ASP A O 1
ATOM 709 N N . SER A 1 86 ? 12.121 1.636 -13.439 1.00 93.69 86 SER A N 1
ATOM 710 C CA . SER A 1 86 ? 12.336 0.199 -13.617 1.00 93.69 86 SER A CA 1
ATOM 711 C C . SER A 1 86 ? 12.116 -0.227 -15.072 1.00 93.69 86 SER A C 1
ATOM 713 O O . SER A 1 86 ? 10.987 -0.260 -15.572 1.00 93.69 86 SER A O 1
ATOM 715 N N . LEU A 1 87 ? 13.193 -0.637 -15.745 1.00 89.31 87 LEU A N 1
ATOM 716 C CA . LEU A 1 87 ? 13.197 -0.945 -17.179 1.00 89.31 87 LEU A CA 1
ATOM 717 C C . LEU A 1 87 ? 12.667 -2.350 -17.497 1.00 89.31 87 LEU A C 1
ATOM 719 O O . LEU A 1 87 ? 12.264 -2.620 -18.629 1.00 89.31 87 LEU A O 1
ATOM 723 N N . SER A 1 88 ? 12.633 -3.241 -16.505 1.00 93.81 88 SER A N 1
ATOM 724 C CA . SER A 1 88 ? 12.142 -4.617 -16.636 1.00 93.81 88 SER A CA 1
ATOM 725 C C . SER A 1 88 ? 11.177 -5.014 -15.517 1.00 93.81 88 SER A C 1
ATOM 727 O O . SER A 1 88 ? 11.206 -4.459 -14.418 1.00 93.81 88 SER A O 1
ATOM 729 N N . ASP A 1 89 ? 10.347 -6.028 -15.772 1.00 90.88 89 ASP A N 1
ATOM 730 C CA . ASP A 1 89 ? 9.413 -6.562 -14.770 1.00 90.88 89 ASP A CA 1
ATOM 731 C C . ASP A 1 89 ? 10.145 -7.148 -13.549 1.00 90.88 89 ASP A C 1
ATOM 733 O O . ASP A 1 89 ? 9.651 -7.073 -12.422 1.00 90.88 89 ASP A O 1
ATOM 737 N N . GLU A 1 90 ? 11.354 -7.687 -13.745 1.00 93.00 90 GLU A N 1
ATOM 738 C CA . GLU A 1 90 ? 12.194 -8.185 -12.653 1.00 93.00 90 GLU A CA 1
ATOM 739 C C . GLU A 1 90 ? 12.691 -7.040 -11.757 1.00 93.00 90 GLU A C 1
ATOM 741 O O . GLU A 1 90 ? 12.639 -7.142 -10.527 1.00 93.00 90 GLU A O 1
ATOM 746 N N . GLU A 1 91 ? 13.146 -5.934 -12.352 1.00 94.69 91 GLU A N 1
ATOM 747 C CA . GLU A 1 91 ? 13.535 -4.730 -11.611 1.00 94.69 91 GLU A CA 1
ATOM 748 C C . GLU A 1 91 ? 12.343 -4.132 -10.865 1.00 94.69 91 GLU A C 1
ATOM 750 O O . GLU A 1 91 ? 12.467 -3.867 -9.665 1.00 94.69 91 GLU A O 1
ATOM 755 N N . ARG A 1 92 ? 11.171 -4.035 -11.516 1.00 94.31 92 ARG A N 1
ATOM 756 C CA . ARG A 1 92 ? 9.922 -3.593 -10.869 1.00 94.31 92 ARG A CA 1
ATOM 757 C C . ARG A 1 92 ? 9.606 -4.459 -9.659 1.00 94.31 92 ARG A C 1
ATOM 759 O O . ARG A 1 92 ? 9.415 -3.935 -8.564 1.00 94.31 92 ARG A O 1
ATOM 766 N N . GLY A 1 93 ? 9.629 -5.784 -9.815 1.00 92.38 93 GLY A N 1
ATOM 767 C CA . GLY A 1 93 ? 9.386 -6.721 -8.718 1.00 92.38 93 GLY A CA 1
ATOM 768 C C . GLY A 1 93 ? 10.367 -6.545 -7.554 1.00 92.38 93 GLY A C 1
ATOM 769 O O . GLY A 1 93 ? 9.964 -6.546 -6.386 1.00 92.38 93 GLY A O 1
ATOM 770 N N . LYS A 1 94 ? 11.657 -6.322 -7.837 1.00 93.94 94 LYS A N 1
ATOM 771 C CA . LYS A 1 94 ? 12.669 -6.047 -6.801 1.00 93.94 94 LYS A CA 1
ATOM 772 C C . LYS A 1 94 ? 12.419 -4.714 -6.089 1.00 93.94 94 LYS A C 1
ATOM 774 O O . LYS A 1 94 ? 12.520 -4.672 -4.856 1.00 93.94 94 LYS A O 1
ATOM 779 N N . ALA A 1 95 ? 12.090 -3.660 -6.833 1.00 94.69 95 ALA A N 1
ATOM 780 C CA . ALA A 1 95 ? 11.856 -2.315 -6.316 1.00 94.69 95 ALA A CA 1
ATOM 781 C C . ALA A 1 95 ? 10.574 -2.239 -5.469 1.00 94.69 95 ALA A C 1
ATOM 783 O O . ALA A 1 95 ? 10.633 -1.855 -4.297 1.00 94.69 95 ALA A O 1
ATOM 784 N N . PHE A 1 96 ? 9.445 -2.738 -5.981 1.00 93.81 96 PHE A N 1
ATOM 785 C CA . PHE A 1 96 ? 8.205 -2.887 -5.212 1.00 93.81 96 PHE A CA 1
ATOM 786 C C . PHE A 1 96 ? 8.387 -3.820 -4.010 1.00 93.81 96 PHE A C 1
ATOM 788 O O . PHE A 1 96 ? 7.939 -3.518 -2.902 1.00 93.81 96 PHE A O 1
ATOM 795 N N . GLY A 1 97 ? 9.154 -4.902 -4.157 1.00 92.75 97 GLY A N 1
ATOM 796 C CA . GLY A 1 97 ? 9.529 -5.756 -3.032 1.00 92.75 97 GLY A CA 1
ATOM 797 C C . GLY A 1 97 ? 10.321 -5.011 -1.947 1.00 92.75 97 GLY A C 1
ATOM 798 O O . GLY A 1 97 ? 10.160 -5.291 -0.755 1.00 92.75 97 GLY A O 1
ATOM 799 N N . HIS A 1 98 ? 11.167 -4.046 -2.322 1.00 93.06 98 HIS A N 1
ATOM 800 C CA . HIS A 1 98 ? 11.871 -3.185 -1.371 1.00 93.06 98 HIS A CA 1
ATOM 801 C C . HIS A 1 98 ? 10.914 -2.228 -0.650 1.00 93.06 98 HIS A C 1
ATOM 803 O O . HIS A 1 98 ? 10.979 -2.136 0.581 1.00 93.06 98 HIS A O 1
ATOM 809 N N . LEU A 1 99 ? 9.999 -1.585 -1.382 1.00 92.06 99 LE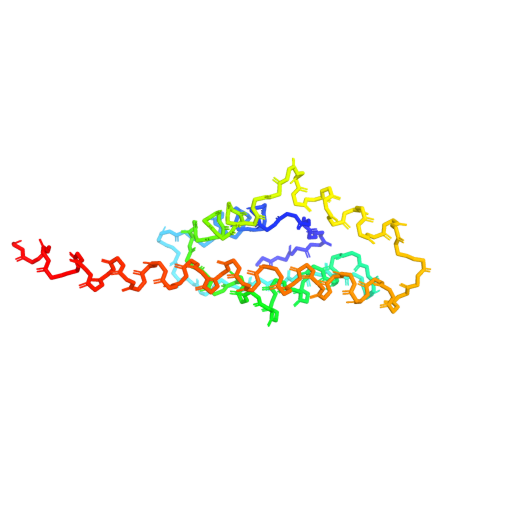U A N 1
ATOM 810 C CA . LEU A 1 99 ? 8.936 -0.755 -0.809 1.00 92.06 99 LEU A CA 1
ATOM 811 C C . LEU A 1 99 ? 8.094 -1.554 0.199 1.00 92.06 99 LEU A C 1
ATOM 813 O O . LEU A 1 99 ? 7.944 -1.140 1.349 1.00 92.06 99 LEU A O 1
ATOM 817 N N . GLY A 1 100 ? 7.658 -2.760 -0.172 1.00 91.12 100 GLY A N 1
ATOM 818 C CA . GLY A 1 100 ? 6.905 -3.649 0.713 1.00 91.12 100 GLY A CA 1
ATOM 819 C C . GLY A 1 100 ? 7.664 -4.022 1.991 1.00 91.12 100 GLY A C 1
ATOM 820 O O . GLY A 1 100 ? 7.087 -4.024 3.077 1.00 91.12 100 GLY A O 1
ATOM 821 N N . ARG A 1 101 ? 8.982 -4.267 1.917 1.00 91.81 101 ARG A N 1
ATOM 822 C CA . ARG A 1 101 ? 9.812 -4.505 3.118 1.00 91.81 101 ARG A CA 1
ATOM 823 C C . ARG A 1 101 ? 9.905 -3.276 4.023 1.00 91.81 101 ARG A C 1
ATOM 825 O O . ARG A 1 101 ? 9.954 -3.436 5.242 1.00 91.81 101 ARG A O 1
ATOM 832 N N . ARG A 1 102 ? 9.967 -2.066 3.458 1.00 91.25 102 ARG A N 1
ATOM 833 C CA . ARG A 1 102 ? 9.976 -0.813 4.235 1.00 91.25 102 ARG A CA 1
ATOM 834 C C . ARG A 1 102 ? 8.652 -0.626 4.971 1.00 91.25 102 ARG A C 1
ATOM 836 O O . ARG A 1 102 ? 8.671 -0.395 6.178 1.00 91.25 102 ARG A O 1
ATOM 843 N N . LEU A 1 103 ? 7.536 -0.832 4.277 1.00 90.56 103 LEU A N 1
ATOM 844 C CA . LEU A 1 103 ? 6.192 -0.778 4.854 1.00 90.56 103 LEU A CA 1
ATOM 845 C C . LEU A 1 103 ? 5.994 -1.813 5.965 1.00 90.56 103 LEU A C 1
ATOM 847 O O . LEU A 1 103 ? 5.535 -1.470 7.051 1.00 90.56 103 LEU A O 1
ATOM 851 N N . LEU A 1 104 ? 6.433 -3.056 5.752 1.00 90.62 104 LEU A N 1
ATOM 852 C CA . LEU A 1 104 ? 6.382 -4.100 6.777 1.00 90.62 104 LEU A CA 1
ATOM 853 C C . LEU A 1 104 ? 7.180 -3.714 8.034 1.00 90.62 104 LEU A C 1
ATOM 855 O O . LEU A 1 104 ? 6.716 -3.927 9.154 1.00 90.62 104 LEU A O 1
ATOM 859 N N . ARG A 1 105 ? 8.370 -3.116 7.876 1.00 91.50 105 ARG A N 1
ATOM 860 C CA . ARG A 1 105 ? 9.150 -2.615 9.021 1.00 91.50 105 ARG A CA 1
ATOM 861 C C . ARG A 1 105 ? 8.428 -1.487 9.753 1.00 91.50 105 ARG A C 1
ATOM 863 O O . ARG A 1 105 ? 8.411 -1.497 10.982 1.00 91.50 105 ARG A O 1
ATOM 870 N N . ALA A 1 106 ? 7.831 -0.549 9.021 1.00 90.44 106 ALA A N 1
ATOM 871 C CA . ALA A 1 106 ? 7.052 0.536 9.605 1.00 90.44 106 ALA A CA 1
ATOM 872 C C . ALA A 1 106 ? 5.852 -0.001 10.404 1.00 90.44 106 ALA A C 1
ATOM 874 O O . ALA A 1 106 ? 5.674 0.387 11.560 1.00 90.44 106 ALA A O 1
ATOM 875 N N . ARG A 1 107 ? 5.116 -0.975 9.847 1.00 89.12 107 ARG A N 1
ATOM 876 C CA . ARG A 1 107 ? 4.018 -1.682 10.525 1.00 89.12 107 ARG A CA 1
ATOM 877 C C . ARG A 1 107 ? 4.482 -2.376 11.797 1.00 89.12 107 ARG A C 1
ATOM 879 O O . ARG A 1 107 ? 3.931 -2.133 12.863 1.00 89.12 107 ARG A O 1
ATOM 886 N N . ASN A 1 108 ? 5.529 -3.193 11.723 1.00 91.06 108 ASN A N 1
ATOM 887 C CA . ASN A 1 108 ? 6.032 -3.902 12.902 1.00 91.06 108 ASN A CA 1
ATOM 888 C C . ASN A 1 108 ? 6.528 -2.926 13.984 1.00 91.06 108 ASN A C 1
ATOM 890 O O . ASN A 1 108 ? 6.334 -3.166 15.173 1.00 91.06 108 ASN A O 1
ATOM 894 N N . GLY A 1 109 ? 7.132 -1.803 13.581 1.00 90.50 109 GLY A N 1
ATOM 895 C CA . GLY A 1 109 ? 7.507 -0.724 14.494 1.00 90.50 109 GLY A CA 1
ATOM 896 C C . GLY A 1 109 ? 6.300 -0.066 15.170 1.00 90.50 109 GLY A C 1
ATOM 897 O O . GLY A 1 109 ? 6.363 0.220 16.364 1.00 90.50 109 GLY A O 1
ATOM 898 N N . TYR A 1 110 ? 5.204 0.141 14.433 1.00 90.00 110 TYR A N 1
ATOM 899 C CA . TYR A 1 110 ? 3.936 0.616 14.988 1.00 90.00 110 TYR A CA 1
ATOM 900 C C . TYR A 1 110 ? 3.353 -0.377 16.002 1.00 90.00 110 TYR A C 1
ATOM 902 O O . TYR A 1 110 ? 3.120 0.012 17.143 1.00 90.00 110 TYR A O 1
ATOM 910 N N . HIS A 1 111 ? 3.219 -1.657 15.639 1.00 89.12 111 HIS A N 1
ATOM 911 C CA . HIS A 1 111 ? 2.685 -2.694 16.534 1.00 89.12 111 HIS A CA 1
ATOM 912 C C . HIS A 1 111 ? 3.499 -2.813 17.822 1.00 89.12 111 HIS A C 1
ATOM 914 O O . HIS A 1 111 ? 2.931 -2.858 18.906 1.00 89.12 111 HIS A O 1
ATOM 920 N N . LYS A 1 112 ? 4.834 -2.795 17.716 1.00 90.62 112 LYS A N 1
ATOM 921 C CA . LYS A 1 112 ? 5.708 -2.831 18.890 1.00 90.62 112 LYS A CA 1
ATOM 922 C C . LYS A 1 112 ? 5.482 -1.621 19.799 1.00 90.62 112 LYS A C 1
ATOM 924 O O . LYS A 1 112 ? 5.424 -1.782 21.008 1.00 90.62 112 LYS A O 1
ATOM 929 N N . SER A 1 113 ? 5.354 -0.421 19.228 1.00 90.50 113 SER A N 1
ATOM 930 C CA . SER A 1 113 ? 5.047 0.795 19.995 1.00 90.50 113 SER A CA 1
ATOM 931 C C . SER A 1 113 ? 3.716 0.657 20.732 1.00 90.50 113 SER A C 1
ATOM 933 O O . SER A 1 113 ? 3.669 0.883 21.932 1.00 90.50 113 SER A O 1
ATOM 935 N N . LYS A 1 114 ? 2.674 0.207 20.024 1.00 88.44 114 LYS A N 1
ATOM 936 C CA . LYS A 1 114 ? 1.329 0.004 20.567 1.00 88.44 114 LYS A CA 1
ATOM 937 C C . LYS A 1 114 ? 1.319 -1.005 21.721 1.00 88.44 114 LYS A C 1
ATOM 939 O O . LYS A 1 114 ? 0.735 -0.730 22.759 1.00 88.44 114 LYS A O 1
ATOM 944 N N . GLU A 1 115 ? 2.013 -2.133 21.565 1.00 90.06 115 GLU A N 1
ATOM 945 C CA . GLU A 1 115 ? 2.121 -3.165 22.605 1.00 90.06 115 GLU A CA 1
ATOM 946 C C . GLU A 1 115 ? 2.887 -2.666 23.843 1.00 90.06 115 GLU A C 1
ATOM 948 O O . GLU A 1 115 ? 2.542 -3.016 24.971 1.00 90.06 115 GLU A O 1
ATOM 953 N N . LEU A 1 116 ? 3.933 -1.849 23.659 1.00 89.25 116 LEU A N 1
ATOM 954 C CA . LEU A 1 116 ? 4.632 -1.224 24.786 1.00 89.25 116 LEU A CA 1
ATOM 955 C C . LEU A 1 116 ? 3.730 -0.229 25.522 1.00 89.25 116 LEU A C 1
ATOM 957 O O . LEU A 1 116 ? 3.694 -0.260 26.748 1.00 89.25 116 LEU A O 1
ATOM 961 N N . ASP A 1 117 ? 3.013 0.624 24.791 1.00 87.50 117 ASP A N 1
ATOM 962 C CA . ASP A 1 117 ? 2.110 1.613 25.384 1.00 87.50 117 ASP A CA 1
ATOM 963 C C . ASP A 1 117 ? 0.989 0.925 26.180 1.00 87.50 117 ASP A C 1
ATOM 965 O O . ASP A 1 117 ? 0.704 1.312 27.312 1.00 87.50 117 ASP A O 1
ATOM 969 N N . GLU A 1 118 ? 0.414 -0.155 25.647 1.00 88.19 118 GLU A N 1
ATOM 970 C CA . GLU A 1 118 ? -0.597 -0.960 26.340 1.00 88.19 118 GLU A CA 1
ATOM 971 C C . GLU A 1 118 ? -0.046 -1.604 27.622 1.00 88.19 118 GLU A C 1
ATOM 973 O O . GLU A 1 118 ? -0.690 -1.543 28.665 1.00 88.19 118 GLU A O 1
ATOM 978 N N . LYS A 1 119 ? 1.180 -2.141 27.602 1.00 88.44 119 LYS A N 1
ATOM 979 C CA . LYS A 1 119 ? 1.819 -2.700 28.809 1.00 88.44 119 LYS A CA 1
ATOM 980 C C . LYS A 1 119 ? 2.165 -1.647 29.861 1.00 88.44 119 LYS A C 1
ATOM 982 O O . LYS A 1 119 ? 2.183 -1.965 31.044 1.00 88.44 119 LYS A O 1
ATOM 987 N N . LEU A 1 120 ? 2.498 -0.425 29.447 1.00 86.44 120 LEU A N 1
ATOM 988 C CA . LEU A 1 120 ? 2.902 0.652 30.356 1.00 86.44 120 LEU A CA 1
ATOM 989 C C . LEU A 1 120 ? 1.708 1.396 30.965 1.00 86.44 120 LEU A C 1
ATOM 991 O O . LEU A 1 120 ? 1.793 1.850 32.105 1.00 86.44 120 LEU A O 1
ATOM 995 N N . PHE A 1 121 ? 0.616 1.544 30.212 1.00 83.94 121 PHE A N 1
ATOM 996 C CA . PHE A 1 121 ? -0.514 2.396 30.592 1.00 83.94 121 PHE A CA 1
ATOM 997 C C . PHE A 1 121 ? -1.856 1.659 30.698 1.00 83.94 121 PHE A C 1
ATOM 999 O O . PHE A 1 121 ? -2.812 2.245 31.203 1.00 83.94 121 PHE A O 1
ATOM 1006 N N . GLY A 1 122 ? -1.946 0.398 30.269 1.00 64.75 122 GLY A N 1
ATOM 1007 C CA . GLY A 1 122 ? -3.193 -0.374 30.237 1.00 64.75 122 GLY A CA 1
ATOM 1008 C C . GLY A 1 122 ? -3.766 -0.724 31.612 1.00 64.75 122 GLY A C 1
ATOM 1009 O O . GLY A 1 122 ? -4.980 -0.813 31.747 1.00 64.75 122 GLY A O 1
ATOM 1010 N N . GLU A 1 123 ? -2.932 -0.839 32.651 1.00 60.62 123 GLU A N 1
ATOM 1011 C CA . GLU A 1 123 ? -3.398 -1.122 34.023 1.00 60.62 123 GLU A CA 1
ATOM 1012 C C . GLU A 1 123 ? -3.944 0.120 34.763 1.00 60.62 123 GLU A C 1
ATOM 1014 O O . GLU A 1 123 ? -4.555 -0.015 35.817 1.00 60.62 123 GLU A O 1
ATOM 1019 N N . ASN A 1 124 ? -3.773 1.338 34.227 1.00 57.34 124 ASN A N 1
ATOM 1020 C CA . ASN A 1 124 ? -4.135 2.587 34.923 1.00 57.34 124 ASN A CA 1
ATOM 1021 C C . ASN A 1 124 ? -5.529 3.149 34.564 1.00 57.34 124 ASN A C 1
ATOM 1023 O O . ASN A 1 124 ? -5.842 4.274 34.953 1.00 57.34 124 ASN A O 1
ATOM 1027 N N . TYR A 1 125 ? -6.361 2.402 33.828 1.00 52.91 125 TYR A N 1
ATOM 1028 C CA . TYR A 1 125 ? -7.689 2.853 33.373 1.00 52.91 125 TYR A CA 1
ATOM 1029 C C . TYR A 1 125 ? -8.867 1.975 33.837 1.00 52.91 125 TYR A C 1
ATOM 1031 O O . TYR A 1 125 ? -9.963 2.100 33.295 1.00 52.91 125 TYR A O 1
ATOM 1039 N N . GLU A 1 126 ? -8.690 1.144 34.868 1.00 47.53 126 GLU A N 1
ATOM 1040 C CA . GLU A 1 126 ? -9.820 0.580 35.624 1.00 47.53 126 GLU A CA 1
ATOM 1041 C C . GLU A 1 126 ? -10.069 1.413 36.896 1.00 47.53 126 GLU A C 1
ATOM 1043 O O . GLU A 1 126 ? -9.506 1.144 37.958 1.00 47.53 126 GLU A O 1
ATOM 1048 N N . LEU A 1 127 ? -10.898 2.457 36.773 1.00 39.12 127 LEU A N 1
ATOM 1049 C CA . LEU A 1 127 ? -11.519 3.193 37.885 1.00 39.12 127 LEU A CA 1
ATOM 1050 C C . LEU A 1 127 ? -13.038 3.196 37.716 1.00 39.12 127 LEU A C 1
ATOM 1052 O O . LEU A 1 127 ? -13.498 3.522 36.597 1.00 39.12 127 LEU A O 1
#

Foldseek 3Di:
DEAPDDDLALVVVLVVQPVQPDPPDPDDDDYHYDDDPLDLVNLSCCLCVVQVVVVPDDPPLLVQLVVQLPDPDHSSVLSVCLVVVQPDSVSSNVSSVVVSVSSNVSNVVSVVVVVVCCVVCVVPPPD

Sequence (127 aa):
MINYDLPWNPMKIEQRIGRIHRIGQKHEVSIFNLCAAGSIEDYILEILDRKINMFELVIGEIDMILGRLKEEKDFSETVYDIWIDSLSDEERGKAFGHLGRRLLRARNGYHKSKELDEKLFGENYEL